Protein AF-A0A2D4MUC0-F1 (afdb_monomer_lite)

Organism: NCBI:txid129469

Foldseek 3Di:
DCLVVVQVPPPDDPDDPPDPPDPDDDDDDDDPDPDDPDPPDQPPATKDWDDDDPLDTDIRGDPVCVVVSQVSVQVCSQVVDDDPDTDHDWDWDDPDPVDTDTDDD

Sequence (105 aa):
VNIQTQLEALPSTVKSFGHLESPFPKILSGKSQRMKRSEIMHPNHGGFFILQLHDELLYEVAEDNIIQVAQIVKHEMENAVKLSVKLSVKIKIGPSWGDLQDLEF

InterPro domains:
  IPR001098 DNA-directed DNA polymerase, family A, p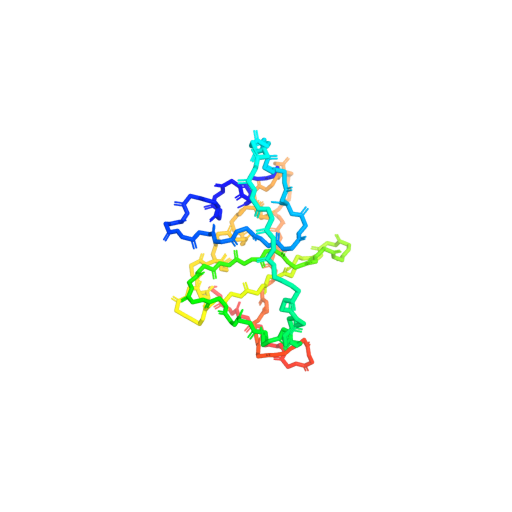alm domain [PF00476] (48-99)
  IPR002298 DNA polymerase A [PTHR10133] (26-102)
  IPR043502 DNA/RNA polymerase superfamily [SSF56672] (18-100)

Radius of gyration: 17.57 Å; chains: 1; bounding box: 32×47×46 Å

pLDDT: mean 72.39, std 21.8, range [28.67, 95.06]

Secondary structure (DSSP, 8-state):
--HHHHHHTSS--PPPTT---PPP-------------------SSSEEEEEEETTEEEEEE-GGGHHHHHHHHHHHHHTSS--SSPPP---EEEEETTEEEE---

Structure (mmCIF, N/CA/C/O backbone):
data_AF-A0A2D4MUC0-F1
#
_entry.id   AF-A0A2D4MUC0-F1
#
loop_
_atom_site.group_PDB
_atom_site.id
_atom_site.type_symbol
_atom_site.label_atom_id
_atom_site.label_alt_id
_atom_site.label_comp_id
_atom_site.label_asym_id
_atom_site.label_entity_id
_atom_site.label_seq_id
_atom_site.pdbx_PDB_ins_code
_atom_site.Cartn_x
_atom_site.Cartn_y
_atom_site.Cartn_z
_atom_site.occupancy
_atom_site.B_iso_or_equiv
_atom_site.auth_seq_id
_atom_site.auth_comp_id
_atom_site.auth_asym_id
_atom_site.auth_atom_id
_atom_site.pdbx_PDB_model_num
ATOM 1 N N . VAL A 1 1 ? -1.468 10.292 8.023 1.00 49.78 1 VAL A N 1
ATOM 2 C CA . VAL A 1 1 ? -1.000 8.999 7.476 1.00 49.78 1 VAL A CA 1
ATOM 3 C C . VAL A 1 1 ? 0.375 9.251 6.883 1.00 49.78 1 VAL A C 1
ATOM 5 O O . VAL A 1 1 ? 0.498 10.182 6.097 1.00 49.78 1 VAL A O 1
ATOM 8 N N . ASN A 1 2 ? 1.411 8.569 7.376 1.00 59.38 2 ASN A N 1
ATOM 9 C CA . ASN A 1 2 ? 2.811 9.021 7.300 1.00 59.38 2 ASN A CA 1
ATOM 10 C C . ASN A 1 2 ? 3.606 8.371 6.150 1.00 59.38 2 ASN A C 1
ATOM 12 O O . ASN A 1 2 ? 4.833 8.426 6.123 1.00 59.38 2 ASN A O 1
ATOM 16 N N . ILE A 1 3 ? 2.893 7.754 5.202 1.00 64.38 3 ILE A N 1
ATOM 17 C CA . ILE A 1 3 ? 3.465 6.915 4.143 1.00 64.38 3 ILE A CA 1
ATOM 18 C C . ILE A 1 3 ? 4.414 7.723 3.254 1.00 64.38 3 ILE A C 1
ATOM 20 O O . ILE A 1 3 ? 5.524 7.281 2.972 1.00 64.38 3 ILE A O 1
ATOM 24 N N . GLN A 1 4 ? 4.017 8.940 2.869 1.00 60.50 4 GLN A N 1
ATOM 25 C CA . GLN A 1 4 ? 4.843 9.798 2.020 1.00 60.50 4 GLN A CA 1
ATOM 26 C C . GLN A 1 4 ? 6.159 10.185 2.716 1.00 60.50 4 GLN A C 1
ATOM 28 O O . GLN A 1 4 ? 7.221 10.085 2.113 1.00 60.50 4 GLN A O 1
ATOM 33 N N . THR A 1 5 ? 6.104 10.508 4.012 1.00 63.72 5 THR A N 1
ATOM 34 C CA . THR A 1 5 ? 7.280 10.829 4.836 1.00 63.72 5 THR A CA 1
ATOM 35 C C . THR A 1 5 ? 8.253 9.652 4.938 1.00 63.72 5 THR A C 1
ATOM 37 O O . THR A 1 5 ? 9.465 9.851 4.956 1.00 63.72 5 THR A O 1
ATOM 40 N N . GLN A 1 6 ? 7.747 8.415 5.004 1.00 60.44 6 GLN A N 1
ATOM 41 C CA . GLN A 1 6 ? 8.598 7.223 5.054 1.00 60.44 6 GLN A CA 1
ATOM 42 C C . GLN A 1 6 ? 9.209 6.865 3.696 1.00 60.44 6 GLN A C 1
ATOM 44 O O . GLN A 1 6 ? 10.364 6.444 3.650 1.00 60.44 6 GLN A O 1
ATOM 49 N N . LEU A 1 7 ? 8.487 7.078 2.594 1.00 61.97 7 LEU A N 1
ATOM 50 C CA . LEU A 1 7 ? 9.028 6.877 1.246 1.00 61.97 7 LEU A CA 1
ATOM 51 C C . LEU A 1 7 ? 10.074 7.946 0.880 1.00 61.97 7 LEU A C 1
ATOM 53 O O . LEU A 1 7 ? 11.051 7.645 0.197 1.00 61.97 7 LEU A O 1
ATOM 57 N N . GLU A 1 8 ? 9.935 9.169 1.398 1.00 60.72 8 GLU A N 1
ATOM 58 C CA . GLU A 1 8 ? 10.918 10.253 1.239 1.00 60.72 8 GLU A CA 1
ATOM 59 C C . GLU A 1 8 ? 12.226 10.029 2.019 1.00 60.72 8 GLU A C 1
ATOM 61 O O . GLU A 1 8 ? 13.249 10.620 1.675 1.00 60.72 8 GLU A O 1
ATOM 66 N N . ALA A 1 9 ? 12.225 9.162 3.039 1.00 60.50 9 ALA A N 1
ATOM 67 C CA . ALA A 1 9 ? 13.421 8.811 3.811 1.00 60.50 9 ALA A CA 1
ATOM 68 C C . ALA A 1 9 ? 14.347 7.808 3.091 1.00 60.50 9 ALA A C 1
ATOM 70 O O . ALA A 1 9 ? 15.457 7.547 3.564 1.00 60.50 9 ALA A O 1
ATOM 71 N N . LEU A 1 10 ? 13.921 7.247 1.952 1.00 61.06 10 LEU A N 1
ATOM 72 C CA . LEU A 1 10 ? 14.761 6.391 1.117 1.00 61.06 10 LEU A CA 1
ATOM 73 C C . LEU A 1 10 ? 15.765 7.247 0.313 1.00 61.06 10 LEU A C 1
ATOM 75 O O . LEU A 1 10 ? 15.380 8.252 -0.293 1.00 61.06 10 LEU A O 1
ATOM 79 N N . PRO A 1 11 ? 17.061 6.879 0.281 1.00 51.69 11 PRO A N 1
ATOM 80 C CA . PRO A 1 11 ? 18.099 7.685 -0.351 1.00 51.69 11 PRO A CA 1
ATOM 81 C C . PRO A 1 11 ? 17.994 7.605 -1.880 1.00 51.69 11 PRO A C 1
ATOM 83 O O . PRO A 1 11 ? 18.588 6.730 -2.503 1.00 51.69 11 PRO A O 1
ATOM 86 N N . SER A 1 12 ? 17.259 8.563 -2.455 1.00 51.62 12 SER A N 1
ATOM 87 C CA . SER A 1 12 ? 17.118 8.936 -3.881 1.00 51.62 12 SER A CA 1
ATOM 88 C C . SER A 1 12 ? 15.667 8.897 -4.358 1.00 51.62 12 SER A C 1
ATOM 90 O O . SER A 1 12 ? 15.292 8.080 -5.190 1.00 51.62 12 SER A O 1
ATOM 92 N N . THR A 1 13 ? 14.855 9.844 -3.891 1.00 47.47 13 THR A N 1
ATOM 93 C CA . THR A 1 13 ? 13.583 10.170 -4.547 1.00 47.47 13 THR A CA 1
ATOM 94 C C . THR A 1 13 ? 13.786 11.399 -5.430 1.00 47.47 13 THR A C 1
ATOM 96 O O . THR A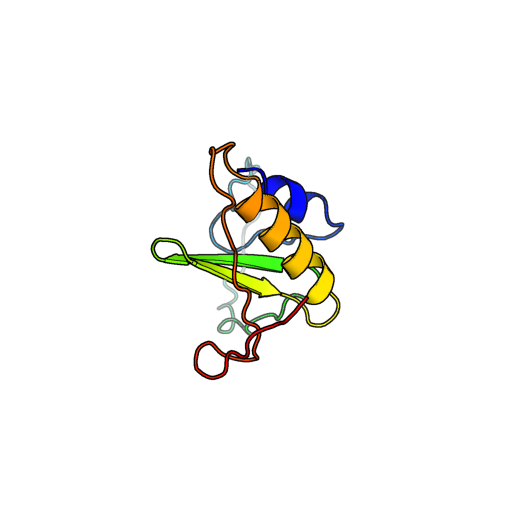 1 13 ? 13.902 12.528 -4.948 1.00 47.47 13 THR A O 1
ATOM 99 N N . VAL A 1 14 ? 13.838 11.190 -6.748 1.00 53.53 14 VAL A N 1
ATOM 100 C CA . VAL A 1 14 ? 13.561 12.262 -7.711 1.00 53.53 14 VAL A CA 1
ATOM 101 C C . VAL A 1 14 ? 12.064 12.551 -7.612 1.00 53.53 14 VAL A C 1
ATOM 103 O O . VAL A 1 14 ? 11.237 11.664 -7.802 1.00 53.53 14 VAL A O 1
ATOM 106 N N . LYS A 1 15 ? 11.719 13.788 -7.249 1.00 54.09 15 LYS A N 1
ATOM 107 C CA . LYS A 1 15 ? 10.335 14.243 -7.065 1.00 54.09 15 LYS A CA 1
ATOM 108 C C . LYS A 1 15 ? 9.576 14.170 -8.397 1.00 54.09 15 LYS A C 1
ATOM 110 O O . LYS A 1 15 ? 10.081 14.634 -9.418 1.00 54.09 15 LYS A O 1
ATOM 115 N N . SER A 1 16 ? 8.378 13.584 -8.387 1.00 54.28 16 SER A N 1
ATOM 116 C CA . SER A 1 16 ? 7.543 13.429 -9.582 1.00 54.28 16 SER A CA 1
ATOM 117 C C . SER A 1 16 ? 6.943 14.764 -10.059 1.00 54.28 16 SER A C 1
ATOM 119 O O . SER A 1 16 ? 6.983 15.787 -9.371 1.00 54.28 16 SER A O 1
ATOM 121 N N . PHE A 1 17 ? 6.373 14.725 -11.267 1.00 50.41 17 PHE A N 1
ATOM 122 C CA . PHE A 1 17 ? 5.885 15.828 -12.113 1.00 50.41 17 PHE A CA 1
ATOM 123 C C . PHE A 1 17 ? 4.958 16.877 -11.449 1.00 50.41 17 PHE A C 1
ATOM 125 O O . PHE A 1 17 ? 4.696 17.914 -12.052 1.00 50.41 17 PHE A O 1
ATOM 132 N N . GLY A 1 18 ? 4.448 16.626 -10.238 1.00 49.47 18 GLY A N 1
ATOM 133 C CA . GLY A 1 18 ? 3.483 17.481 -9.534 1.00 49.47 18 GLY A CA 1
ATOM 134 C C . GLY A 1 18 ? 4.028 18.291 -8.352 1.00 49.47 18 GLY A C 1
ATOM 135 O O . GLY A 1 18 ? 3.264 19.036 -7.746 1.00 49.47 18 GLY A O 1
ATOM 136 N N . HIS A 1 19 ? 5.312 18.179 -8.002 1.00 44.00 19 HIS A N 1
ATOM 137 C CA . HIS A 1 19 ? 5.888 18.928 -6.877 1.00 44.00 19 HIS A CA 1
ATOM 138 C C . HIS A 1 19 ? 7.238 19.548 -7.249 1.00 44.00 19 HIS A C 1
ATOM 140 O O . HIS A 1 19 ? 8.300 19.174 -6.750 1.00 44.00 19 HIS A O 1
ATOM 146 N N . LEU A 1 20 ? 7.175 20.521 -8.157 1.00 40.94 20 LEU A N 1
ATOM 147 C CA . LEU A 1 20 ? 8.276 21.419 -8.489 1.00 40.94 20 LEU A CA 1
ATOM 148 C C . LEU A 1 20 ? 7.977 22.803 -7.894 1.00 40.94 20 LEU A C 1
ATOM 150 O O . LEU A 1 20 ? 7.871 23.792 -8.609 1.00 40.94 20 LEU A O 1
ATOM 154 N N . GLU A 1 21 ? 7.828 22.884 -6.571 1.00 40.50 21 GLU A N 1
ATOM 155 C CA . GLU A 1 21 ? 8.075 24.151 -5.880 1.00 40.50 21 GLU A CA 1
ATOM 156 C C . GLU A 1 21 ? 9.573 24.242 -5.586 1.00 40.50 21 GLU A C 1
ATOM 158 O O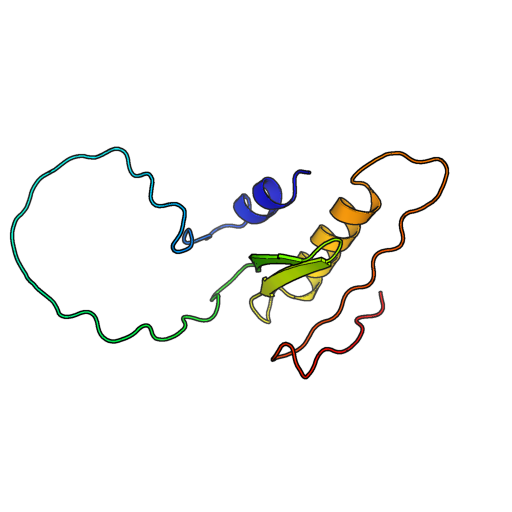 . GLU A 1 21 ? 10.075 23.818 -4.546 1.00 40.50 21 GLU A O 1
ATOM 163 N N . SER A 1 22 ? 10.319 24.763 -6.559 1.00 40.94 22 SER A N 1
ATOM 164 C CA . SER A 1 22 ? 11.642 25.325 -6.301 1.00 40.94 22 SER A CA 1
ATOM 165 C C . SER A 1 22 ? 11.476 26.776 -5.833 1.00 40.94 22 SER A C 1
ATOM 167 O O . SER A 1 22 ? 10.818 27.547 -6.541 1.00 40.94 22 SER A O 1
ATOM 169 N N . PRO A 1 23 ? 12.119 27.220 -4.739 1.00 40.81 23 PRO A N 1
ATOM 170 C CA . PRO A 1 23 ? 12.362 28.640 -4.544 1.00 40.81 23 PRO A CA 1
ATOM 171 C C . PRO A 1 23 ? 13.362 29.077 -5.623 1.00 40.81 23 PRO A C 1
ATOM 173 O O . PRO A 1 23 ? 14.468 28.544 -5.707 1.00 40.81 23 PRO A O 1
ATOM 176 N N . PHE A 1 24 ? 12.955 29.994 -6.501 1.00 28.67 24 PHE A N 1
ATOM 177 C CA . PHE A 1 24 ? 13.809 30.557 -7.553 1.00 28.67 24 PHE A CA 1
ATOM 178 C C . PHE A 1 24 ? 15.181 31.007 -7.012 1.00 28.67 24 PHE A C 1
ATOM 180 O O . PHE A 1 24 ? 15.265 31.606 -5.939 1.00 28.67 24 PHE A O 1
ATOM 187 N N . PRO A 1 25 ? 16.228 30.892 -7.844 1.00 35.44 25 PRO A N 1
ATOM 188 C CA . PRO A 1 25 ? 16.727 32.111 -8.472 1.00 35.44 25 PRO A CA 1
ATOM 189 C C . PRO A 1 25 ? 16.731 32.008 -10.002 1.00 35.44 25 PRO A C 1
ATOM 191 O O . PRO A 1 25 ? 17.164 31.026 -10.598 1.00 35.44 25 PRO A O 1
ATOM 194 N N . LYS A 1 26 ? 16.250 33.076 -10.648 1.00 44.53 26 LYS A N 1
ATOM 195 C CA . LYS A 1 26 ? 16.440 33.337 -12.081 1.00 44.53 26 LYS A CA 1
ATOM 196 C C . LYS A 1 26 ? 17.937 33.477 -12.379 1.00 44.53 26 LYS A C 1
ATOM 198 O O . LYS A 1 26 ? 18.609 34.180 -11.635 1.00 44.53 26 LYS A O 1
ATOM 203 N N . ILE A 1 27 ? 18.391 32.923 -13.511 1.00 37.16 27 ILE A N 1
ATOM 204 C CA . ILE A 1 27 ? 19.182 33.577 -14.584 1.00 37.16 27 ILE A CA 1
ATOM 205 C C . ILE A 1 27 ? 19.904 32.498 -15.424 1.00 37.16 27 ILE A C 1
ATOM 207 O O . ILE A 1 27 ? 20.849 31.882 -14.955 1.00 37.16 27 ILE A O 1
ATOM 211 N N . LEU A 1 28 ? 19.436 32.288 -16.667 1.00 34.62 28 LEU A N 1
ATOM 212 C CA . LEU A 1 28 ? 20.208 32.220 -17.931 1.00 34.62 28 LEU A CA 1
ATOM 213 C C . LEU A 1 28 ? 19.389 31.545 -19.047 1.00 34.62 28 LEU A C 1
ATOM 215 O O . LEU A 1 28 ? 19.309 30.330 -19.174 1.00 34.62 28 LEU A O 1
ATOM 219 N N . SER A 1 29 ? 18.765 32.403 -19.855 1.00 39.56 29 SER A N 1
ATOM 220 C CA . SER A 1 29 ? 18.768 32.379 -21.322 1.00 39.56 29 SER A CA 1
ATOM 221 C C . SER A 1 29 ? 19.277 31.107 -22.027 1.00 39.56 29 SER A C 1
ATOM 223 O O . SER A 1 29 ? 20.480 30.865 -22.102 1.00 39.56 29 SER A O 1
ATOM 225 N N . GLY A 1 30 ? 18.362 30.474 -22.768 1.00 42.12 30 GLY A N 1
ATOM 226 C CA . GLY A 1 30 ? 18.648 30.017 -24.128 1.00 42.12 30 GLY A CA 1
ATOM 227 C C . GLY A 1 30 ? 18.953 28.532 -24.297 1.00 42.12 30 GLY A C 1
ATOM 228 O O . GLY A 1 30 ? 20.106 28.121 -24.232 1.00 42.12 30 GLY A O 1
ATOM 229 N N . LYS A 1 31 ? 17.913 27.766 -24.647 1.00 30.97 31 LYS A N 1
ATOM 230 C CA . LYS A 1 31 ? 17.849 26.833 -25.793 1.00 30.97 31 LYS A CA 1
ATOM 231 C C . LYS A 1 31 ? 16.521 26.080 -25.719 1.00 30.97 31 LYS A C 1
ATOM 233 O O . LYS A 1 31 ? 16.271 25.318 -24.795 1.00 30.97 31 LYS A O 1
ATOM 238 N N . SER A 1 32 ? 15.663 26.312 -26.711 1.00 39.72 32 SER A N 1
ATOM 239 C CA . SER A 1 32 ? 14.465 25.509 -26.944 1.00 39.72 32 SER A CA 1
ATOM 240 C C . SER A 1 32 ? 14.909 24.131 -27.440 1.00 39.72 32 SER A C 1
ATOM 242 O O . SER A 1 32 ? 15.058 23.899 -28.638 1.00 39.72 32 SER A O 1
ATOM 244 N N . GLN A 1 33 ? 15.206 23.223 -26.512 1.00 40.69 33 GLN A N 1
ATOM 245 C CA . GLN A 1 33 ? 15.221 21.800 -26.815 1.00 40.69 33 GLN A CA 1
ATOM 246 C C . GLN A 1 33 ? 13.786 21.311 -26.689 1.00 40.69 33 GLN A C 1
ATOM 248 O O . GLN A 1 33 ? 13.226 21.213 -25.601 1.00 40.69 33 GLN A O 1
ATOM 253 N N . A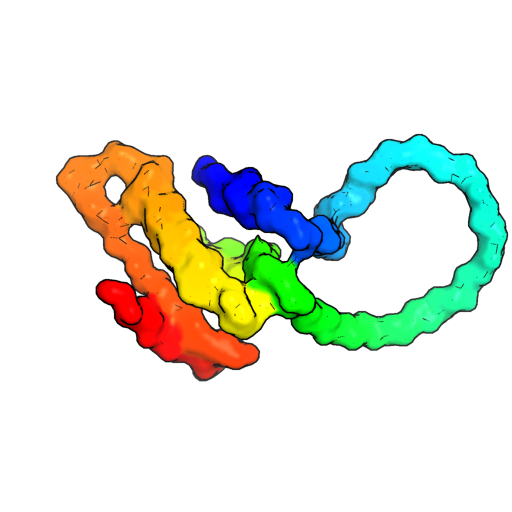RG A 1 34 ? 13.190 21.035 -27.849 1.00 39.81 34 ARG A N 1
ATOM 254 C CA . ARG A 1 34 ? 11.963 20.261 -28.001 1.00 39.81 34 ARG A CA 1
ATOM 255 C C . ARG A 1 34 ? 12.183 18.934 -27.269 1.00 39.81 34 ARG A C 1
ATOM 257 O O . ARG A 1 34 ? 12.839 18.046 -27.810 1.00 39.81 34 ARG A O 1
ATOM 264 N N . MET A 1 35 ? 11.735 18.853 -26.013 1.00 43.31 35 MET A N 1
ATOM 265 C CA . MET A 1 35 ? 11.900 17.658 -25.193 1.00 43.31 35 MET A CA 1
ATOM 266 C C . MET A 1 35 ? 11.248 16.492 -25.927 1.00 43.31 35 MET A C 1
ATOM 268 O O . MET A 1 35 ? 10.065 16.533 -26.278 1.00 43.31 35 MET A O 1
ATOM 272 N N . LYS A 1 36 ? 12.069 15.483 -26.228 1.00 40.75 36 LYS A N 1
ATOM 273 C CA . LYS A 1 36 ? 11.601 14.186 -26.699 1.00 40.75 36 LYS A CA 1
ATOM 274 C C . LYS A 1 36 ? 10.559 13.697 -25.699 1.00 40.75 36 LYS A C 1
ATOM 276 O O . LYS A 1 36 ? 10.774 13.786 -24.494 1.00 40.75 36 LYS A O 1
ATOM 281 N N . ARG A 1 37 ? 9.420 13.254 -26.233 1.00 43.25 37 ARG A N 1
ATOM 282 C CA . ARG A 1 37 ? 8.337 12.612 -25.488 1.00 43.25 37 ARG A CA 1
ATOM 283 C C . ARG A 1 37 ? 8.942 11.643 -24.476 1.00 43.25 37 ARG A C 1
ATOM 285 O O . ARG A 1 37 ? 9.674 10.748 -24.876 1.00 43.25 37 ARG A O 1
ATOM 292 N N . SER A 1 38 ? 8.649 11.922 -23.212 1.00 44.12 38 SER A N 1
ATOM 293 C CA . SER A 1 38 ? 8.890 11.122 -22.017 1.00 44.12 38 SER A CA 1
ATOM 294 C C . SER A 1 38 ? 9.066 9.633 -22.317 1.00 44.12 38 SER A C 1
ATOM 296 O O . SER A 1 38 ? 8.083 8.917 -22.512 1.00 44.12 38 SER A O 1
ATOM 298 N N . GLU A 1 39 ? 10.315 9.169 -22.330 1.00 47.62 39 GLU A N 1
ATOM 299 C CA . GLU A 1 39 ? 10.592 7.801 -21.908 1.00 47.62 39 GLU A CA 1
ATOM 300 C C . GLU A 1 39 ? 10.052 7.699 -20.482 1.00 47.62 39 GLU A C 1
ATOM 302 O O . GLU A 1 39 ? 10.384 8.525 -19.628 1.00 47.62 39 GLU A O 1
ATOM 307 N N . ILE A 1 40 ? 9.131 6.765 -20.258 1.00 49.19 40 ILE A N 1
ATOM 308 C CA . ILE A 1 40 ? 8.647 6.436 -18.922 1.00 49.19 40 ILE A CA 1
ATOM 309 C C . ILE A 1 40 ? 9.877 5.883 -18.201 1.00 49.19 40 ILE A C 1
ATOM 311 O O . ILE A 1 40 ? 10.290 4.754 -18.450 1.00 49.19 40 ILE A O 1
ATOM 315 N N . MET A 1 41 ? 10.555 6.729 -17.425 1.00 46.28 41 MET A N 1
ATOM 316 C CA . MET A 1 41 ? 11.680 6.286 -16.617 1.00 46.28 41 MET A CA 1
ATOM 317 C C . MET A 1 41 ? 11.101 5.419 -15.514 1.00 46.28 41 MET A C 1
ATOM 319 O O . MET A 1 41 ? 10.474 5.937 -14.593 1.00 46.28 41 MET A O 1
ATOM 323 N N . HIS A 1 42 ? 11.310 4.111 -15.630 1.00 51.00 42 HIS A N 1
ATOM 324 C CA . HIS A 1 42 ? 11.075 3.204 -14.523 1.00 51.00 42 HIS A CA 1
ATOM 325 C C . HIS A 1 42 ? 11.847 3.717 -13.298 1.00 51.00 42 HIS A C 1
ATOM 327 O O . HIS A 1 42 ? 12.986 4.183 -13.443 1.00 51.00 42 HIS A O 1
ATOM 333 N N . PRO A 1 43 ? 11.251 3.667 -12.099 1.00 54.38 43 PRO A N 1
ATOM 334 C CA . PRO A 1 43 ? 11.957 3.926 -10.855 1.00 54.38 43 PRO A CA 1
ATOM 335 C C . PRO A 1 43 ? 13.249 3.115 -10.826 1.00 54.38 43 PRO A C 1
ATOM 337 O O . PRO A 1 43 ? 13.198 1.892 -10.769 1.00 54.38 43 PRO A O 1
ATOM 340 N N . ASN A 1 44 ? 14.413 3.769 -10.859 1.00 62.12 44 ASN A N 1
ATOM 341 C CA . ASN A 1 44 ? 15.661 3.034 -10.643 1.00 62.12 44 ASN A CA 1
ATOM 342 C C . ASN A 1 44 ? 15.676 2.436 -9.227 1.00 62.12 44 ASN A C 1
ATOM 344 O O . ASN A 1 44 ? 16.264 1.385 -9.030 1.00 62.12 44 ASN A O 1
ATOM 348 N N . HIS A 1 45 ? 15.040 3.108 -8.257 1.00 69.25 45 HIS A N 1
ATOM 349 C CA . HIS A 1 45 ? 14.887 2.666 -6.870 1.00 69.25 45 HIS A CA 1
ATOM 350 C C . HIS A 1 45 ? 13.632 3.309 -6.252 1.00 69.25 45 HIS A C 1
ATOM 352 O O . HIS A 1 45 ? 13.232 4.404 -6.659 1.00 69.25 45 HIS A O 1
ATOM 358 N N . GLY A 1 46 ? 13.059 2.668 -5.231 1.00 78.50 46 GLY A N 1
ATOM 359 C CA . GLY A 1 46 ? 11.975 3.216 -4.409 1.00 78.50 46 GLY A CA 1
ATOM 360 C C . GLY A 1 46 ? 10.559 2.912 -4.908 1.00 78.50 46 GLY A C 1
ATOM 361 O O . GLY A 1 46 ? 10.352 2.124 -5.829 1.00 78.50 46 GLY A O 1
ATOM 362 N N . GLY A 1 47 ? 9.574 3.525 -4.248 1.00 85.44 47 GLY A N 1
ATOM 363 C CA . GLY A 1 47 ? 8.156 3.426 -4.585 1.00 85.44 47 GLY A CA 1
ATOM 364 C C . GLY A 1 47 ? 7.514 4.806 -4.658 1.00 85.44 47 GLY A C 1
ATOM 365 O O . GLY A 1 47 ? 7.695 5.631 -3.762 1.00 85.44 47 GLY A O 1
ATOM 366 N N . PHE A 1 48 ? 6.757 5.055 -5.718 1.00 85.81 48 PHE A N 1
ATOM 367 C CA . PHE A 1 48 ? 6.103 6.324 -5.995 1.00 85.81 48 PHE A CA 1
ATOM 368 C C . PHE A 1 48 ? 4.596 6.173 -5.928 1.00 85.81 48 PHE A C 1
ATOM 370 O O . PHE A 1 48 ? 4.021 5.263 -6.515 1.00 85.81 48 PHE A O 1
ATOM 377 N N . PHE A 1 49 ? 3.950 7.091 -5.220 1.00 88.31 49 PHE A N 1
ATOM 378 C CA . PHE A 1 49 ? 2.500 7.164 -5.183 1.00 88.31 49 PHE A CA 1
ATOM 379 C C . PHE A 1 49 ? 1.967 7.685 -6.521 1.00 88.31 49 PHE A C 1
ATOM 381 O O . PHE A 1 49 ? 2.391 8.746 -6.986 1.00 88.31 49 PHE A O 1
ATOM 388 N N . ILE A 1 50 ? 1.042 6.940 -7.122 1.00 89.75 50 ILE A N 1
ATOM 389 C CA . ILE A 1 50 ? 0.467 7.257 -8.434 1.00 89.75 50 ILE A CA 1
ATOM 390 C C . ILE A 1 50 ? -0.952 7.785 -8.282 1.00 89.75 50 ILE A C 1
ATOM 392 O O . ILE A 1 50 ? -1.287 8.837 -8.828 1.00 89.75 50 ILE A O 1
ATOM 396 N N . LEU A 1 51 ? -1.795 7.043 -7.565 1.00 90.00 51 LEU A N 1
ATOM 397 C CA . LEU A 1 51 ? -3.223 7.321 -7.498 1.00 90.00 51 LEU A CA 1
ATOM 398 C C . LEU A 1 51 ? -3.838 6.749 -6.221 1.00 90.00 51 LEU A C 1
ATOM 400 O O . LEU A 1 51 ? -3.454 5.679 -5.760 1.00 90.00 51 LEU A O 1
ATOM 404 N N . GLN A 1 52 ? -4.847 7.440 -5.699 1.00 93.06 52 GLN A N 1
ATOM 405 C CA . GLN A 1 52 ? -5.797 6.885 -4.742 1.00 93.06 52 GLN A CA 1
ATOM 406 C C . GLN A 1 52 ? -7.162 6.767 -5.420 1.00 93.06 52 GLN A C 1
ATOM 408 O O . GLN A 1 52 ? -7.651 7.742 -5.996 1.00 93.06 52 GLN A O 1
ATOM 413 N N . LEU A 1 53 ? -7.792 5.601 -5.300 1.00 90.44 53 LEU A N 1
ATOM 414 C CA . LEU A 1 53 ? -9.159 5.360 -5.746 1.00 90.44 53 LEU A CA 1
ATOM 415 C C . LEU A 1 53 ? -9.961 4.796 -4.575 1.00 90.44 53 LEU A C 1
ATOM 417 O O . LEU A 1 53 ? -9.775 3.651 -4.195 1.00 90.44 53 LEU A O 1
ATOM 421 N N . HIS A 1 54 ? -10.854 5.606 -4.002 1.00 90.94 54 HIS A N 1
ATOM 422 C CA . HIS A 1 54 ? -11.597 5.246 -2.790 1.00 90.94 54 HIS A CA 1
ATOM 423 C C . HIS A 1 54 ? -10.658 4.797 -1.648 1.00 90.94 54 HIS A C 1
ATOM 425 O O . HIS A 1 54 ? -9.934 5.625 -1.084 1.00 90.94 54 HIS A O 1
ATOM 431 N N . ASP A 1 55 ? -10.691 3.513 -1.308 1.00 88.56 55 ASP A N 1
ATOM 432 C CA . ASP A 1 55 ? -9.908 2.824 -0.282 1.00 88.56 55 ASP A CA 1
ATOM 433 C C . ASP A 1 55 ? -8.646 2.129 -0.828 1.00 88.56 55 ASP A C 1
ATOM 435 O O . ASP A 1 55 ? -7.874 1.558 -0.055 1.00 88.56 55 ASP A O 1
ATOM 439 N N . GLU A 1 56 ? -8.388 2.227 -2.133 1.00 93.31 56 GLU A N 1
ATOM 440 C CA . GLU A 1 56 ? -7.216 1.659 -2.797 1.00 93.31 56 GLU A CA 1
ATOM 441 C C . GLU A 1 56 ? -6.118 2.712 -3.012 1.00 93.31 56 GLU A C 1
ATOM 443 O O . GLU A 1 56 ? -6.376 3.846 -3.435 1.00 93.31 56 GLU A O 1
ATOM 448 N N . LEU A 1 57 ? -4.868 2.318 -2.749 1.00 93.56 57 LEU A N 1
ATOM 449 C CA . LEU A 1 57 ? -3.672 3.114 -3.023 1.00 93.56 57 LEU A CA 1
ATOM 450 C C . LEU A 1 57 ? -2.815 2.405 -4.069 1.00 93.56 57 LEU A C 1
ATOM 452 O O . LEU A 1 57 ? -2.434 1.249 -3.890 1.00 93.56 57 LEU A O 1
ATOM 456 N N . LEU A 1 58 ? -2.476 3.120 -5.135 1.00 93.31 58 LEU A N 1
ATOM 457 C CA . LEU A 1 58 ? -1.660 2.616 -6.223 1.00 93.31 58 LEU A CA 1
ATOM 458 C C . LEU A 1 58 ? -0.259 3.224 -6.176 1.00 93.31 58 LEU A C 1
ATOM 460 O O . LEU A 1 58 ? -0.092 4.449 -6.184 1.00 93.31 58 LEU A O 1
ATOM 464 N N . TYR A 1 59 ? 0.735 2.343 -6.210 1.00 92.69 59 TYR A N 1
ATOM 465 C CA . TYR A 1 59 ? 2.145 2.696 -6.240 1.00 92.69 59 TYR A CA 1
ATOM 466 C C . TYR A 1 59 ? 2.833 2.095 -7.463 1.00 92.69 59 TYR A C 1
ATOM 468 O O . TYR A 1 59 ? 2.550 0.964 -7.851 1.00 92.69 59 TYR A O 1
ATOM 476 N N . GLU A 1 60 ? 3.769 2.844 -8.033 1.00 90.75 60 GLU A N 1
ATOM 477 C CA . GLU A 1 60 ? 4.755 2.335 -8.981 1.00 90.75 60 GLU A CA 1
ATOM 478 C C . GLU A 1 60 ? 6.056 2.101 -8.218 1.00 90.75 60 GLU A C 1
ATOM 480 O O . GLU A 1 60 ? 6.554 3.005 -7.550 1.00 90.75 60 GLU A O 1
ATOM 485 N N . VAL A 1 61 ? 6.590 0.884 -8.263 1.00 90.38 61 VAL A N 1
ATOM 486 C CA . VAL A 1 61 ? 7.710 0.472 -7.410 1.00 90.38 61 VAL A CA 1
ATOM 487 C C . VAL A 1 61 ? 8.785 -0.186 -8.261 1.00 90.38 61 VAL A C 1
ATOM 489 O O . VAL A 1 61 ? 8.467 -0.967 -9.156 1.00 90.38 61 VAL A O 1
ATOM 492 N N . ALA A 1 62 ? 10.051 0.120 -7.973 1.00 88.81 62 ALA A N 1
ATOM 493 C CA . ALA A 1 62 ? 11.187 -0.593 -8.549 1.00 88.81 62 ALA A CA 1
ATOM 494 C C . ALA A 1 62 ? 11.147 -2.078 -8.146 1.00 88.81 62 ALA A C 1
ATOM 496 O O . ALA A 1 62 ? 10.842 -2.391 -6.992 1.00 88.81 62 ALA A O 1
ATOM 497 N N . GLU A 1 63 ? 11.499 -2.987 -9.059 1.00 86.12 63 GLU A N 1
ATOM 498 C CA . GLU A 1 63 ? 11.416 -4.439 -8.822 1.00 86.12 63 GLU A CA 1
ATOM 499 C C . GLU A 1 63 ? 12.179 -4.882 -7.561 1.00 86.12 63 GLU A C 1
ATOM 501 O O . GLU A 1 63 ? 11.666 -5.667 -6.760 1.00 86.12 63 GLU A O 1
ATOM 506 N N . ASP A 1 64 ? 13.339 -4.275 -7.310 1.00 87.44 64 ASP A N 1
ATOM 507 C CA . ASP A 1 64 ? 14.196 -4.563 -6.155 1.00 87.44 64 ASP A CA 1
ATOM 508 C C . ASP A 1 64 ? 13.576 -4.165 -4.801 1.00 87.44 64 ASP A C 1
ATOM 510 O O . ASP A 1 64 ? 14.023 -4.614 -3.742 1.00 87.44 64 ASP A O 1
ATOM 514 N N . ASN A 1 65 ? 12.550 -3.306 -4.796 1.00 87.62 65 ASN A N 1
ATOM 515 C CA . ASN A 1 65 ? 11.952 -2.752 -3.577 1.00 87.62 65 ASN A CA 1
ATOM 516 C C . ASN A 1 65 ? 10.485 -3.150 -3.361 1.00 87.62 65 ASN A C 1
ATOM 518 O O . ASN A 1 65 ? 9.885 -2.695 -2.383 1.00 87.62 65 ASN A O 1
ATOM 522 N N . ILE A 1 66 ? 9.916 -4.021 -4.207 1.00 90.44 66 ILE A N 1
ATOM 523 C CA . ILE A 1 66 ? 8.498 -4.423 -4.142 1.00 90.44 66 ILE A CA 1
ATOM 524 C C . ILE A 1 66 ? 8.112 -4.896 -2.736 1.00 90.44 66 ILE A C 1
ATOM 526 O O . ILE A 1 66 ? 7.168 -4.373 -2.146 1.00 90.44 66 ILE A O 1
ATOM 530 N N . ILE A 1 67 ? 8.856 -5.854 -2.174 1.00 91.44 67 ILE A N 1
ATOM 531 C CA . ILE A 1 67 ? 8.514 -6.467 -0.880 1.00 91.44 67 ILE A CA 1
ATOM 532 C C . ILE A 1 67 ? 8.581 -5.445 0.258 1.00 91.44 67 ILE A C 1
ATOM 534 O O . ILE A 1 67 ? 7.680 -5.387 1.093 1.00 91.44 67 ILE A O 1
ATOM 538 N N . GLN A 1 68 ? 9.621 -4.608 0.272 1.00 90.62 68 GLN A N 1
ATOM 539 C CA . GLN A 1 68 ? 9.817 -3.608 1.319 1.00 90.62 68 GLN A CA 1
ATOM 540 C C . GLN A 1 68 ? 8.714 -2.545 1.287 1.00 90.62 68 GLN A C 1
ATOM 542 O O . GLN A 1 68 ? 8.124 -2.235 2.323 1.00 90.62 68 GLN A O 1
ATOM 547 N N . VAL A 1 69 ? 8.404 -2.009 0.103 1.00 91.06 69 VAL A N 1
ATOM 548 C CA . VAL A 1 69 ? 7.353 -0.995 -0.057 1.00 91.06 69 VAL A CA 1
ATOM 549 C C . VAL A 1 69 ? 5.989 -1.583 0.286 1.00 91.06 69 VAL A C 1
ATOM 551 O O . VAL A 1 69 ? 5.225 -0.9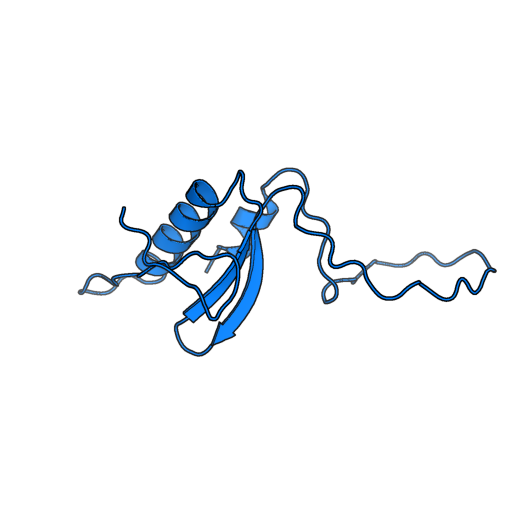56 1.017 1.00 91.06 69 VAL A O 1
ATOM 554 N N . ALA A 1 70 ? 5.701 -2.806 -0.159 1.00 92.69 70 ALA A N 1
ATOM 555 C CA . ALA A 1 70 ? 4.450 -3.481 0.154 1.00 92.69 70 ALA A CA 1
ATOM 556 C C . ALA A 1 70 ? 4.258 -3.675 1.669 1.00 92.69 70 ALA A C 1
ATOM 558 O O . ALA A 1 70 ? 3.184 -3.382 2.193 1.00 92.69 70 ALA A O 1
ATOM 559 N N . GLN A 1 71 ? 5.298 -4.085 2.401 1.00 92.25 71 GLN A N 1
ATOM 560 C CA . GLN A 1 71 ? 5.234 -4.212 3.862 1.00 92.25 71 GLN A CA 1
ATOM 561 C C . GLN A 1 71 ? 4.965 -2.872 4.559 1.00 92.25 71 GLN A C 1
ATOM 563 O O . GLN A 1 71 ? 4.134 -2.819 5.468 1.00 92.25 71 GLN A O 1
ATOM 568 N N . ILE A 1 72 ? 5.629 -1.797 4.124 1.00 91.69 72 ILE A N 1
ATOM 569 C CA . ILE A 1 72 ? 5.429 -0.447 4.673 1.00 91.69 72 ILE A CA 1
ATOM 570 C C . ILE A 1 72 ? 3.988 0.012 4.437 1.00 91.69 72 ILE A C 1
ATOM 572 O O . ILE A 1 72 ? 3.309 0.418 5.378 1.00 91.69 72 ILE A O 1
ATOM 576 N N . VAL A 1 73 ? 3.496 -0.104 3.200 1.00 92.81 73 VAL A N 1
ATOM 577 C CA . VAL A 1 73 ? 2.129 0.298 2.841 1.00 92.81 73 VAL A CA 1
ATOM 578 C C . VAL A 1 73 ? 1.105 -0.501 3.644 1.00 92.81 73 VAL A C 1
ATOM 580 O O . VAL A 1 73 ? 0.203 0.098 4.229 1.00 92.81 73 VAL A O 1
ATOM 583 N N . LYS A 1 74 ? 1.276 -1.828 3.753 1.00 92.69 74 LYS A N 1
ATOM 584 C CA . LYS A 1 74 ? 0.400 -2.677 4.574 1.00 92.69 74 LYS A CA 1
ATOM 585 C C . LYS A 1 74 ? 0.357 -2.185 6.014 1.00 92.69 74 LYS A C 1
ATOM 587 O O . LYS A 1 74 ? -0.718 -1.941 6.552 1.00 92.69 74 LYS A O 1
ATOM 592 N N . HIS A 1 75 ? 1.529 -2.020 6.623 1.00 92.38 75 HIS A N 1
ATOM 593 C CA . HIS A 1 75 ? 1.648 -1.648 8.024 1.00 92.38 75 HIS A CA 1
ATOM 594 C C . HIS A 1 75 ? 0.995 -0.294 8.308 1.00 92.38 75 HIS A C 1
ATOM 596 O O . HIS A 1 75 ? 0.199 -0.176 9.240 1.00 92.38 75 HIS A O 1
ATOM 602 N N . GLU A 1 76 ? 1.290 0.711 7.488 1.00 91.75 76 GLU A N 1
ATOM 603 C CA . GLU A 1 76 ? 0.759 2.059 7.668 1.00 91.75 76 GLU A CA 1
ATOM 604 C C . GLU A 1 76 ? -0.754 2.122 7.427 1.00 91.75 76 GLU A C 1
ATOM 606 O O . GLU A 1 76 ? -1.453 2.838 8.144 1.00 91.75 76 GLU A O 1
ATOM 611 N N . MET A 1 77 ? -1.285 1.360 6.463 1.00 91.56 77 MET A N 1
ATOM 612 C CA . MET A 1 77 ? -2.728 1.293 6.211 1.00 91.56 77 MET A CA 1
ATOM 613 C C . MET A 1 77 ? -3.477 0.551 7.328 1.00 91.56 77 MET A C 1
ATOM 615 O O . MET A 1 77 ? -4.509 1.035 7.792 1.00 91.56 77 MET A O 1
ATOM 619 N N . GLU A 1 78 ? -2.957 -0.582 7.810 1.00 92.62 78 GLU A N 1
ATOM 620 C CA . GLU A 1 78 ? -3.581 -1.350 8.900 1.00 92.62 78 GLU A CA 1
ATOM 621 C C . GLU A 1 78 ? -3.564 -0.586 10.235 1.00 92.62 78 GLU A C 1
ATOM 623 O O . GLU A 1 78 ? -4.485 -0.727 11.044 1.00 92.62 78 GLU A O 1
ATOM 628 N N . ASN A 1 79 ? -2.547 0.254 10.459 1.00 91.44 79 ASN A N 1
ATOM 629 C CA . ASN A 1 79 ? -2.369 1.033 11.690 1.00 91.44 79 ASN A CA 1
ATOM 630 C C . ASN A 1 79 ? -2.774 2.510 11.555 1.00 91.44 79 ASN A C 1
ATOM 632 O O . ASN A 1 79 ? -2.552 3.291 12.484 1.00 91.44 79 ASN A O 1
ATOM 636 N N . ALA A 1 80 ? -3.397 2.906 10.439 1.00 89.50 80 ALA A N 1
ATOM 637 C CA . ALA A 1 80 ? -3.754 4.299 10.166 1.00 89.50 80 ALA A CA 1
ATOM 638 C C . ALA A 1 80 ? -4.663 4.911 11.248 1.00 89.50 80 ALA A C 1
ATOM 640 O O . ALA A 1 80 ? -4.572 6.106 11.541 1.00 89.50 80 ALA A O 1
ATOM 641 N N . VAL A 1 81 ? -5.537 4.098 11.849 1.00 88.12 81 VAL A N 1
ATOM 642 C CA . VAL A 1 81 ? -6.442 4.501 12.929 1.00 88.12 81 VAL A CA 1
ATOM 643 C C . VAL A 1 81 ? -6.674 3.342 13.900 1.00 88.12 81 VAL A C 1
ATOM 645 O O . VAL A 1 81 ? -6.795 2.186 13.502 1.00 88.12 81 VAL A O 1
ATOM 648 N N . LYS A 1 82 ? -6.764 3.645 15.201 1.00 87.56 82 LYS A N 1
ATOM 649 C CA . LYS A 1 82 ? -7.113 2.652 16.225 1.00 87.56 82 LYS A CA 1
ATOM 650 C C . LYS A 1 82 ? -8.625 2.453 16.259 1.00 87.56 82 LYS A C 1
ATOM 652 O O . LYS A 1 82 ? -9.352 3.323 16.732 1.00 87.56 82 LYS A O 1
ATOM 657 N N . LEU A 1 83 ? -9.078 1.299 15.784 1.00 88.94 83 LEU A N 1
ATOM 658 C CA . LEU A 1 83 ? -10.471 0.861 15.850 1.00 88.94 83 LEU A CA 1
ATOM 659 C C . LEU A 1 83 ? -10.579 -0.390 16.729 1.00 88.94 83 LEU A C 1
ATOM 661 O O . LEU A 1 83 ? -9.602 -1.105 16.942 1.00 88.94 83 LEU A O 1
ATOM 665 N N . SER A 1 84 ? -11.779 -0.684 17.230 1.00 90.69 84 SER A N 1
ATOM 666 C CA . SER A 1 84 ? -12.049 -1.928 17.972 1.00 90.69 84 SER A CA 1
ATOM 667 C C . SER A 1 84 ? -11.979 -3.185 17.093 1.00 90.69 84 SER A C 1
ATOM 669 O O . SER A 1 84 ? -12.005 -4.299 17.609 1.00 90.69 84 SER A O 1
ATOM 671 N N . VAL A 1 85 ? -11.895 -3.008 15.774 1.00 90.75 85 VAL A N 1
ATOM 672 C CA . VAL A 1 85 ? -11.770 -4.064 14.768 1.00 90.75 85 VAL A CA 1
ATOM 673 C C . VAL A 1 85 ? -10.470 -3.880 13.990 1.00 90.75 85 VAL A C 1
ATOM 675 O O . VAL A 1 85 ? -10.025 -2.754 13.776 1.00 90.75 85 VAL A O 1
ATOM 678 N N . LYS A 1 86 ? -9.854 -4.987 13.567 1.00 87.69 86 LYS A N 1
ATOM 679 C CA . LYS A 1 86 ? -8.639 -4.949 12.745 1.00 87.69 86 LYS A CA 1
ATOM 680 C C . LYS A 1 86 ? -9.001 -4.577 11.308 1.00 87.69 86 LYS A C 1
ATOM 682 O O . LYS A 1 86 ? -9.896 -5.190 10.730 1.00 87.69 86 LYS A O 1
ATOM 687 N N . LEU A 1 87 ? -8.290 -3.609 10.738 1.00 90.50 87 LEU A N 1
ATOM 688 C CA . LEU A 1 87 ? -8.347 -3.315 9.309 1.00 90.50 87 LEU A CA 1
ATOM 689 C C . LEU A 1 87 ? -7.475 -4.343 8.584 1.00 90.50 87 LEU A C 1
ATOM 691 O O . LEU A 1 87 ? -6.313 -4.505 8.935 1.00 90.50 87 LEU A O 1
ATOM 695 N N . SER A 1 88 ? -8.045 -5.073 7.625 1.00 90.75 88 SER A N 1
ATOM 696 C CA . SER A 1 88 ? -7.301 -6.028 6.800 1.00 90.75 88 SER A CA 1
ATOM 697 C C . SER A 1 88 ? -6.980 -5.378 5.463 1.00 90.75 88 SER A C 1
ATOM 699 O O . SER A 1 88 ? -7.893 -4.932 4.767 1.00 90.75 88 SER A O 1
ATOM 701 N N . VAL A 1 89 ? -5.696 -5.324 5.113 1.00 93.19 89 VAL A N 1
ATOM 702 C CA . VAL A 1 89 ? -5.232 -4.743 3.849 1.00 93.19 89 VAL A CA 1
ATOM 703 C C . VAL A 1 89 ? -4.784 -5.860 2.915 1.00 93.19 89 VAL A C 1
ATOM 705 O O . VAL A 1 89 ? -3.974 -6.712 3.286 1.00 93.19 89 VAL A O 1
ATOM 708 N N . LYS A 1 90 ? -5.320 -5.850 1.693 1.00 94.38 90 LYS A N 1
ATOM 709 C CA . LYS A 1 90 ? -4.915 -6.752 0.610 1.00 94.38 90 LYS A CA 1
ATOM 710 C C . LYS A 1 90 ? -3.945 -6.023 -0.304 1.00 94.38 90 LYS A C 1
ATOM 712 O O . LYS A 1 90 ? -4.212 -4.891 -0.695 1.00 94.38 90 LYS A O 1
ATOM 717 N N . ILE A 1 91 ? -2.846 -6.679 -0.653 1.00 95.06 91 ILE A N 1
ATOM 718 C CA . ILE A 1 91 ? -1.844 -6.129 -1.563 1.00 95.06 91 ILE A CA 1
ATOM 719 C C . ILE A 1 91 ? -1.849 -6.948 -2.838 1.00 95.06 91 ILE A C 1
ATOM 721 O O . ILE A 1 91 ? -1.848 -8.176 -2.789 1.00 95.06 91 ILE A O 1
ATOM 725 N N . LYS A 1 92 ? -1.830 -6.246 -3.968 1.00 94.81 92 LYS A N 1
ATOM 726 C CA . LYS A 1 92 ? -1.702 -6.845 -5.289 1.00 94.81 92 LYS A CA 1
ATOM 727 C C . LYS A 1 92 ? -0.512 -6.244 -6.013 1.00 94.81 92 LYS A C 1
ATOM 729 O O . LYS A 1 92 ? -0.292 -5.037 -5.920 1.00 94.81 92 LYS A O 1
ATOM 734 N N . ILE A 1 93 ? 0.233 -7.077 -6.727 1.00 94.06 93 ILE A N 1
ATOM 735 C CA . ILE A 1 93 ? 1.412 -6.673 -7.496 1.00 94.06 93 ILE A CA 1
ATOM 736 C C . ILE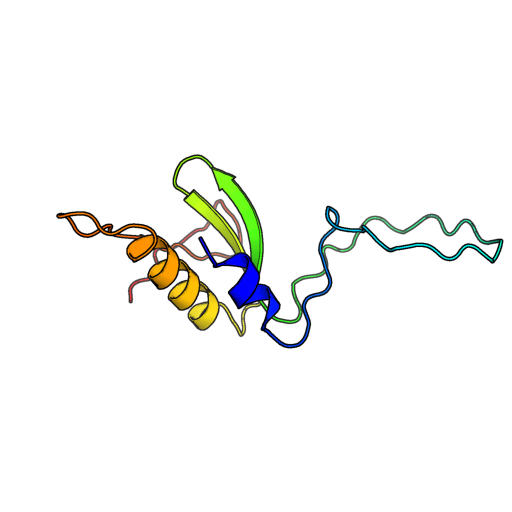 A 1 93 ? 1.314 -7.196 -8.924 1.00 94.06 93 ILE A C 1
ATOM 738 O O . ILE A 1 93 ? 0.710 -8.238 -9.170 1.00 94.06 93 ILE A O 1
ATOM 742 N N . GLY A 1 94 ? 1.913 -6.482 -9.868 1.00 93.50 94 GLY A N 1
ATOM 743 C CA . GLY A 1 94 ? 1.922 -6.906 -11.258 1.00 93.50 94 GLY A CA 1
ATOM 744 C C . GLY A 1 94 ? 2.543 -5.875 -12.193 1.00 93.50 94 GLY A C 1
ATOM 745 O O . GLY A 1 94 ? 2.675 -4.709 -11.818 1.00 93.50 94 GLY A O 1
ATOM 746 N N . PRO A 1 95 ? 2.921 -6.287 -13.414 1.00 89.88 95 PRO A N 1
ATOM 747 C CA . PRO A 1 95 ? 3.563 -5.409 -14.392 1.00 89.88 95 PRO A CA 1
ATOM 748 C C . PRO A 1 95 ? 2.597 -4.380 -15.001 1.00 89.88 95 PRO A C 1
ATOM 750 O O . PRO A 1 95 ? 3.027 -3.394 -15.595 1.00 89.88 95 PRO A O 1
ATOM 753 N N . SER A 1 96 ? 1.283 -4.603 -14.893 1.00 89.75 96 SER A N 1
ATOM 754 C CA . SER A 1 96 ? 0.249 -3.680 -15.365 1.00 89.75 96 SER A CA 1
ATOM 755 C C . SER A 1 96 ? -1.015 -3.798 -14.514 1.00 89.75 96 SER A C 1
ATOM 757 O O . SER A 1 96 ? -1.224 -4.806 -13.845 1.00 89.75 96 SER A O 1
ATOM 759 N N . TRP A 1 97 ? -1.903 -2.801 -14.573 1.00 88.50 97 TRP A N 1
ATOM 760 C CA . TRP A 1 97 ? -3.148 -2.810 -13.789 1.00 88.50 97 TRP A CA 1
ATOM 761 C C . TRP A 1 97 ? -4.084 -3.970 -14.152 1.00 88.50 97 TRP A C 1
ATOM 763 O O . TRP A 1 97 ? -4.870 -4.408 -13.319 1.00 88.50 97 TRP A O 1
ATOM 773 N N . GLY A 1 98 ? -4.018 -4.452 -15.398 1.00 90.56 98 GLY A N 1
ATOM 774 C CA . GLY A 1 98 ? -4.840 -5.565 -15.876 1.00 90.56 98 GLY A CA 1
ATOM 775 C C . GLY A 1 98 ? -4.317 -6.945 -15.474 1.00 90.56 98 GLY A C 1
ATOM 776 O O . GLY A 1 98 ? -5.030 -7.925 -15.661 1.00 90.56 98 GLY A O 1
ATOM 777 N N . ASP A 1 99 ? -3.099 -7.020 -14.935 1.00 93.31 99 ASP A N 1
ATOM 778 C CA . ASP A 1 99 ? -2.418 -8.264 -14.571 1.00 93.31 99 ASP A CA 1
ATOM 779 C C . ASP A 1 99 ? -1.837 -8.145 -13.158 1.00 93.31 99 ASP A C 1
ATOM 781 O O . ASP A 1 99 ? -0.626 -8.122 -12.954 1.00 93.31 99 ASP A O 1
ATOM 785 N N . LEU A 1 100 ? -2.730 -7.965 -12.184 1.00 93.81 100 LEU A N 1
ATOM 786 C CA . LEU A 1 100 ? -2.397 -7.884 -10.766 1.00 93.81 100 LEU A CA 1
ATOM 787 C C . LEU A 1 100 ? -2.675 -9.224 -10.084 1.00 93.81 100 LEU A C 1
ATOM 789 O O . LEU A 1 100 ? -3.776 -9.768 -10.191 1.00 93.81 100 LEU A O 1
ATOM 793 N N . GLN A 1 101 ? -1.697 -9.714 -9.329 1.00 94.31 101 GLN A N 1
ATOM 794 C CA . GLN A 1 101 ? -1.786 -10.937 -8.539 1.00 94.31 101 GLN A CA 1
ATOM 795 C C . GLN A 1 101 ? -1.721 -10.607 -7.051 1.00 94.31 101 GLN A C 1
ATOM 797 O O . GLN A 1 101 ? -1.004 -9.693 -6.637 1.00 94.31 101 GLN A O 1
ATOM 802 N N . ASP A 1 102 ? -2.492 -11.342 -6.251 1.00 94.25 102 ASP A N 1
ATOM 803 C CA . ASP A 1 102 ? -2.497 -11.179 -4.801 1.00 94.25 102 ASP A CA 1
ATOM 804 C C . ASP A 1 102 ? -1.127 -11.571 -4.232 1.00 94.25 102 ASP A C 1
ATOM 806 O O . ASP A 1 102 ? -0.604 -12.654 -4.503 1.00 94.25 102 ASP A O 1
ATOM 810 N N . LEU A 1 103 ? -0.543 -10.674 -3.438 1.00 90.19 103 LEU A N 1
ATOM 811 C CA . LEU A 1 103 ? 0.681 -10.938 -2.696 1.00 90.19 103 LEU A CA 1
ATOM 812 C C . LEU A 1 103 ? 0.308 -11.391 -1.285 1.00 90.19 103 LEU A C 1
ATOM 814 O O . LEU A 1 103 ? -0.151 -10.592 -0.462 1.00 90.19 103 LEU A O 1
ATOM 818 N N . GLU A 1 104 ? 0.509 -12.677 -1.011 1.00 82.38 104 GLU A N 1
ATOM 819 C CA . GLU A 1 104 ? 0.329 -13.235 0.327 1.00 82.38 104 GLU A CA 1
ATOM 820 C C . GLU A 1 104 ? 1.593 -13.026 1.176 1.00 82.38 104 GLU A C 1
ATOM 822 O O . GLU A 1 104 ? 2.716 -13.213 0.704 1.00 82.38 104 GLU A O 1
ATOM 827 N N . PHE A 1 105 ? 1.390 -12.611 2.431 1.00 67.19 105 PHE A N 1
ATOM 828 C CA . PHE A 1 105 ? 2.425 -12.386 3.447 1.00 67.19 105 PHE A CA 1
ATOM 829 C C . PHE A 1 105 ? 2.215 -13.315 4.634 1.00 67.19 105 PHE A C 1
ATOM 831 O O . PHE A 1 105 ? 1.036 -13.449 5.041 1.00 67.19 105 PHE A O 1
#